Protein AF-A0A7C0YYU5-F1 (afdb_monomer)

pLDDT: mean 95.43, std 5.08, range [62.91, 98.88]

Nearest PDB structures (foldseek):
  2hvv-assembly1_A  TM=8.872E-01  e=6.664E-10  Streptococcus mutans
  1vq2-assembly1_A  TM=7.470E-01  e=6.775E-11  Tequatrovirus T4
  4p9e-assembly1_A  TM=8.473E-01  e=2.124E-08  Cyanophage S-TIM5
  4p9c-assembly1_J  TM=8.607E-01  e=3.823E-08  Cyanophage S-TIM5
  6x4g-assembly1_A  TM=5.668E-01  e=6.129E-01  Homo sapiens

Radius of gyration: 15.07 Å; Cα contacts (8 Å, |Δi|>4): 326; chains: 1; bounding box: 38×43×40 Å

Structure (mmCIF, N/CA/C/O backbone):
data_AF-A0A7C0YYU5-F1
#
_entry.id   AF-A0A7C0YYU5-F1
#
loop_
_atom_site.group_PDB
_atom_site.id
_atom_site.type_symbol
_atom_site.label_atom_id
_atom_site.label_alt_id
_atom_site.label_comp_id
_atom_site.label_asym_id
_atom_site.label_entity_id
_atom_site.label_seq_id
_atom_site.pdbx_PDB_ins_code
_atom_site.Cartn_x
_atom_site.Cartn_y
_atom_site.Cartn_z
_atom_site.occupancy
_atom_site.B_iso_or_equiv
_atom_site.auth_seq_id
_atom_site.auth_comp_id
_atom_site.auth_asym_id
_atom_site.auth_atom_id
_atom_site.pdbx_PDB_model_num
ATOM 1 N N . MET A 1 1 ? -3.196 -23.535 21.250 1.00 62.91 1 MET A N 1
ATOM 2 C CA . MET A 1 1 ? -3.121 -22.715 20.017 1.00 62.91 1 MET A CA 1
ATOM 3 C C . MET A 1 1 ? -3.070 -21.252 20.414 1.00 62.91 1 MET A C 1
ATOM 5 O O . MET A 1 1 ? -3.863 -20.864 21.260 1.00 62.91 1 MET A O 1
ATOM 9 N N . ASN A 1 2 ? -2.157 -20.465 19.839 1.00 87.38 2 ASN A N 1
ATOM 10 C CA . ASN A 1 2 ? -2.113 -19.017 20.053 1.00 87.38 2 ASN A CA 1
ATOM 11 C C . ASN A 1 2 ? -2.856 -18.319 18.902 1.00 87.38 2 ASN A C 1
ATOM 13 O O . ASN A 1 2 ? -2.506 -18.526 17.739 1.00 87.38 2 ASN A O 1
ATOM 17 N N . ARG A 1 3 ? -3.909 -17.556 19.207 1.00 93.62 3 ARG A N 1
ATOM 18 C CA . ARG A 1 3 ? -4.711 -16.840 18.203 1.00 93.62 3 ARG A CA 1
ATOM 19 C C . ARG A 1 3 ? -3.974 -15.549 17.823 1.00 93.62 3 ARG A C 1
ATOM 21 O O . ARG A 1 3 ? -3.700 -14.761 18.726 1.00 93.62 3 ARG A O 1
ATOM 28 N N . PRO A 1 4 ? -3.662 -15.301 16.537 1.00 94.56 4 PRO A N 1
ATOM 29 C CA . PRO A 1 4 ? -3.016 -14.055 16.142 1.00 94.56 4 PRO A CA 1
ATOM 30 C C . PRO A 1 4 ? -3.911 -12.855 16.465 1.00 94.56 4 PRO A C 1
ATOM 32 O O . PRO A 1 4 ? -5.143 -12.947 16.402 1.00 94.56 4 PRO A O 1
ATOM 35 N N . SER A 1 5 ? -3.281 -11.724 16.787 1.00 96.50 5 SER A N 1
ATOM 36 C CA . SER A 1 5 ? -3.985 -10.449 16.900 1.00 96.50 5 SER A CA 1
ATOM 37 C C . SER A 1 5 ? -4.641 -10.092 15.559 1.00 96.50 5 SER A C 1
ATOM 39 O O . SER A 1 5 ? -4.248 -10.596 14.502 1.00 96.50 5 SER A O 1
ATOM 41 N N . LYS A 1 6 ? -5.644 -9.209 15.579 1.00 96.75 6 LYS A N 1
ATOM 42 C CA . LYS A 1 6 ? -6.274 -8.739 14.336 1.00 96.75 6 LYS A CA 1
ATOM 43 C C . LYS A 1 6 ? -5.271 -8.031 13.426 1.00 96.75 6 LYS A C 1
ATOM 45 O O . LYS A 1 6 ? -5.261 -8.287 12.227 1.00 96.75 6 LYS A O 1
ATOM 50 N N . ASP A 1 7 ? -4.398 -7.205 13.994 1.00 97.88 7 ASP A N 1
ATOM 51 C CA . ASP A 1 7 ? -3.395 -6.493 13.206 1.00 97.88 7 ASP A CA 1
ATOM 52 C C . ASP A 1 7 ? -2.384 -7.458 12.579 1.00 97.88 7 ASP A C 1
ATOM 54 O O . ASP A 1 7 ? -2.085 -7.339 11.391 1.00 97.88 7 ASP A O 1
ATOM 58 N N . ASP A 1 8 ? -1.932 -8.479 13.315 1.00 97.69 8 ASP A N 1
ATOM 59 C CA . ASP A 1 8 ? -1.092 -9.533 12.740 1.00 97.69 8 ASP A CA 1
ATOM 60 C C . ASP A 1 8 ? -1.819 -10.307 11.645 1.00 97.69 8 ASP A C 1
ATOM 62 O O . ASP A 1 8 ? -1.235 -10.580 10.600 1.00 97.69 8 ASP A O 1
ATOM 66 N N . TYR A 1 9 ? -3.092 -10.644 11.851 1.00 98.12 9 TYR A N 1
ATOM 67 C CA . TYR A 1 9 ? -3.910 -11.328 10.855 1.00 98.12 9 TYR A CA 1
ATOM 68 C C . TYR A 1 9 ? -4.000 -10.530 9.545 1.00 98.12 9 TYR A C 1
ATOM 70 O O . TYR A 1 9 ? -3.672 -11.060 8.481 1.00 98.12 9 TYR A O 1
ATOM 78 N N . TYR A 1 10 ? -4.358 -9.246 9.609 1.00 98.62 10 TYR A N 1
ATOM 79 C CA . TYR A 1 10 ? -4.473 -8.403 8.418 1.00 98.62 10 TYR A CA 1
ATOM 80 C C . TYR A 1 10 ? -3.116 -8.114 7.762 1.00 98.62 10 TYR A C 1
ATOM 82 O O . TYR A 1 10 ? -3.019 -8.138 6.534 1.00 98.62 10 TYR A O 1
ATOM 90 N N . LEU A 1 11 ? -2.046 -7.924 8.544 1.00 98.44 11 LEU A N 1
ATOM 91 C CA . LEU A 1 11 ? -0.686 -7.781 8.009 1.00 98.44 11 LEU A CA 1
ATOM 92 C C . LEU A 1 11 ? -0.175 -9.075 7.361 1.00 98.44 11 LEU A C 1
ATOM 94 O O . LEU A 1 11 ? 0.522 -9.013 6.350 1.00 98.44 11 LEU A O 1
ATOM 98 N N . ASN A 1 12 ? -0.535 -10.246 7.890 1.00 98.00 12 ASN A N 1
ATOM 99 C CA . ASN A 1 12 ? -0.195 -11.532 7.278 1.00 98.00 12 ASN A CA 1
ATOM 100 C C . ASN A 1 12 ? -0.913 -11.721 5.938 1.00 98.00 12 ASN A C 1
ATOM 102 O O . ASN A 1 12 ? -0.319 -12.242 4.997 1.00 98.00 12 ASN A O 1
ATOM 106 N N . ILE A 1 13 ? -2.152 -11.244 5.812 1.00 98.62 13 ILE A N 1
ATOM 107 C CA . ILE A 1 13 ? -2.848 -11.217 4.520 1.00 98.62 13 ILE A CA 1
ATOM 108 C C . ILE A 1 13 ? -2.186 -10.209 3.577 1.00 98.62 13 ILE A C 1
ATOM 110 O O . ILE A 1 13 ? -1.944 -10.533 2.416 1.00 98.62 13 ILE A O 1
ATOM 114 N N . ALA A 1 14 ? -1.822 -9.019 4.064 1.00 98.62 14 ALA A N 1
ATOM 115 C CA . ALA A 1 14 ? -1.087 -8.033 3.273 1.00 98.62 14 ALA A CA 1
ATOM 116 C C . ALA A 1 14 ? 0.252 -8.588 2.759 1.00 98.62 14 ALA A C 1
ATOM 118 O O . ALA A 1 14 ? 0.627 -8.311 1.621 1.00 98.62 14 ALA A O 1
ATOM 119 N N . ARG A 1 15 ? 0.930 -9.442 3.537 1.00 98.25 15 ARG A N 1
ATOM 120 C CA . ARG A 1 15 ? 2.107 -10.202 3.090 1.00 98.25 15 ARG A CA 1
ATOM 121 C C . ARG A 1 15 ? 1.784 -11.162 1.945 1.00 98.25 15 ARG A C 1
ATOM 123 O O . ARG A 1 15 ? 2.531 -11.204 0.975 1.00 98.25 15 ARG A O 1
ATOM 130 N N . GLU A 1 16 ? 0.685 -11.911 2.001 1.00 98.56 16 GLU A N 1
ATOM 131 C CA . GLU A 1 16 ? 0.303 -12.784 0.878 1.00 98.56 16 GLU A CA 1
ATOM 132 C C . GLU A 1 16 ? -0.059 -11.976 -0.379 1.00 98.56 16 GLU A C 1
ATOM 134 O O . GLU A 1 16 ? 0.342 -12.332 -1.487 1.00 98.56 16 GLU A O 1
ATOM 139 N N . VAL A 1 17 ? -0.730 -10.831 -0.218 1.00 98.62 17 VAL A N 1
ATOM 140 C CA . VAL A 1 17 ? -0.997 -9.884 -1.315 1.00 98.62 17 VAL A CA 1
ATOM 141 C C . VAL A 1 17 ? 0.313 -9.334 -1.896 1.00 98.62 17 VAL A C 1
ATOM 143 O O . VAL A 1 17 ? 0.458 -9.247 -3.115 1.00 98.62 17 VAL A O 1
ATOM 146 N N . CYS A 1 18 ? 1.289 -9.016 -1.041 1.00 98.06 18 CYS A N 1
ATOM 147 C CA . CYS A 1 18 ? 2.607 -8.503 -1.416 1.00 98.06 18 CYS A CA 1
ATOM 148 C C . CYS A 1 18 ? 3.343 -9.435 -2.390 1.00 98.06 18 CYS A C 1
ATOM 150 O O . CYS A 1 18 ? 3.965 -8.960 -3.340 1.00 98.06 18 CYS A O 1
ATOM 152 N N . LYS A 1 19 ? 3.205 -10.759 -2.231 1.00 97.44 19 LYS A N 1
ATOM 153 C CA . LYS A 1 19 ? 3.847 -11.756 -3.108 1.00 97.44 19 LYS A CA 1
ATOM 154 C C . LYS A 1 19 ? 3.420 -11.655 -4.575 1.00 97.44 19 LYS A C 1
ATOM 156 O O . LYS A 1 19 ? 4.169 -12.090 -5.444 1.00 97.44 19 LYS A O 1
ATOM 161 N N . ARG A 1 20 ? 2.258 -11.055 -4.870 1.00 97.44 20 ARG A N 1
ATOM 162 C CA . ARG A 1 20 ? 1.815 -10.765 -6.247 1.00 97.44 20 ARG A CA 1
ATOM 163 C C . ARG A 1 20 ? 2.453 -9.513 -6.857 1.00 97.44 20 ARG A C 1
ATOM 165 O O . ARG A 1 20 ? 2.212 -9.234 -8.029 1.00 97.44 20 ARG A O 1
ATOM 172 N N . GLY A 1 21 ? 3.222 -8.749 -6.082 1.00 96.94 21 GLY A N 1
ATOM 173 C CA . GLY A 1 21 ? 3.883 -7.529 -6.528 1.00 96.94 21 GLY A CA 1
ATOM 174 C C . GLY A 1 21 ? 4.852 -7.777 -7.683 1.00 96.94 21 GLY A C 1
ATOM 175 O O . GLY A 1 21 ? 5.638 -8.720 -7.650 1.00 96.94 21 GLY A O 1
ATOM 176 N N . THR A 1 22 ? 4.816 -6.905 -8.689 1.00 96.88 22 THR A N 1
ATOM 177 C CA . THR A 1 22 ? 5.534 -7.083 -9.964 1.00 96.88 22 THR A CA 1
ATOM 178 C C . THR A 1 22 ? 6.627 -6.033 -10.205 1.00 96.88 22 THR A C 1
ATOM 180 O O . THR A 1 22 ? 7.095 -5.832 -11.329 1.00 96.88 22 THR A O 1
ATOM 183 N N . CYS A 1 23 ? 7.033 -5.334 -9.145 1.00 95.50 23 CYS A N 1
ATOM 184 C CA . CYS A 1 23 ? 8.161 -4.407 -9.143 1.00 95.50 23 CYS A CA 1
ATOM 185 C C . CYS A 1 23 ? 9.477 -5.175 -8.952 1.00 95.50 23 CYS A C 1
ATOM 187 O O . CYS A 1 23 ? 9.529 -6.111 -8.163 1.00 95.50 23 CYS A O 1
ATOM 189 N N . LEU A 1 24 ? 10.546 -4.742 -9.628 1.00 95.62 24 LEU A N 1
ATOM 190 C CA . LEU A 1 24 ? 11.879 -5.360 -9.536 1.00 95.62 24 LEU A CA 1
ATOM 191 C C . LEU A 1 24 ? 12.655 -4.963 -8.269 1.00 95.62 24 LEU A C 1
ATOM 193 O O . LEU A 1 24 ? 13.557 -5.676 -7.851 1.00 95.62 24 LEU A O 1
ATOM 197 N N . ARG A 1 25 ? 12.289 -3.838 -7.639 1.00 93.56 25 ARG A N 1
ATOM 198 C CA . ARG A 1 25 ? 12.988 -3.294 -6.461 1.00 93.56 25 ARG A CA 1
ATOM 199 C C . ARG A 1 25 ? 12.435 -3.860 -5.158 1.00 93.56 25 ARG A C 1
ATOM 201 O O . ARG A 1 25 ? 13.156 -4.418 -4.342 1.00 93.56 25 ARG A O 1
ATOM 208 N N . ARG A 1 26 ? 11.138 -3.637 -4.945 1.00 93.62 26 ARG A N 1
ATOM 20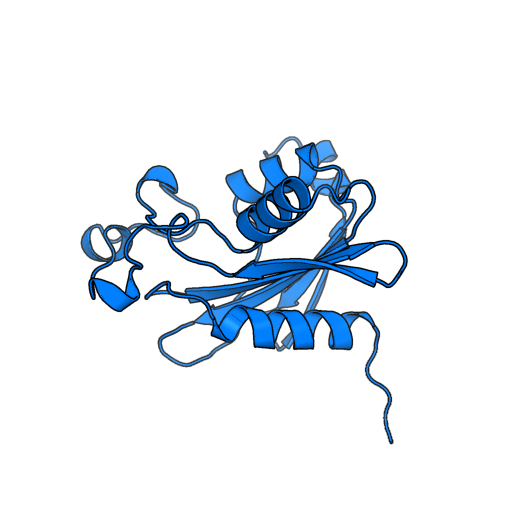9 C CA . ARG A 1 26 ? 10.435 -3.867 -3.678 1.00 93.62 26 ARG A CA 1
ATOM 210 C C . ARG A 1 26 ? 9.030 -4.338 -3.952 1.00 93.62 26 ARG A C 1
ATOM 212 O O . ARG A 1 26 ? 8.356 -3.754 -4.804 1.00 93.62 26 ARG A O 1
ATOM 219 N N . ARG A 1 27 ? 8.576 -5.324 -3.191 1.00 96.06 27 ARG A N 1
ATOM 220 C CA . ARG A 1 27 ? 7.182 -5.749 -3.198 1.00 96.06 27 ARG A CA 1
ATOM 221 C C . ARG A 1 27 ? 6.464 -5.083 -2.038 1.00 96.06 27 ARG A C 1
ATOM 223 O O . ARG A 1 27 ? 6.993 -4.998 -0.936 1.00 96.06 27 ARG A O 1
ATOM 230 N N . TYR A 1 28 ? 5.260 -4.605 -2.318 1.00 97.94 28 TYR A N 1
ATOM 231 C CA . TYR A 1 28 ? 4.345 -4.062 -1.327 1.00 97.94 28 TYR A CA 1
ATOM 232 C C . TYR A 1 28 ? 2.969 -4.681 -1.534 1.00 97.94 28 TYR A C 1
ATOM 234 O O . TYR A 1 28 ? 2.535 -4.870 -2.677 1.00 97.94 28 TYR A O 1
ATOM 242 N N . GLY A 1 29 ? 2.290 -4.961 -0.427 1.00 98.56 29 GLY A N 1
ATOM 243 C CA . GLY A 1 29 ? 0.917 -5.437 -0.378 1.00 98.56 29 GLY A CA 1
ATOM 244 C C .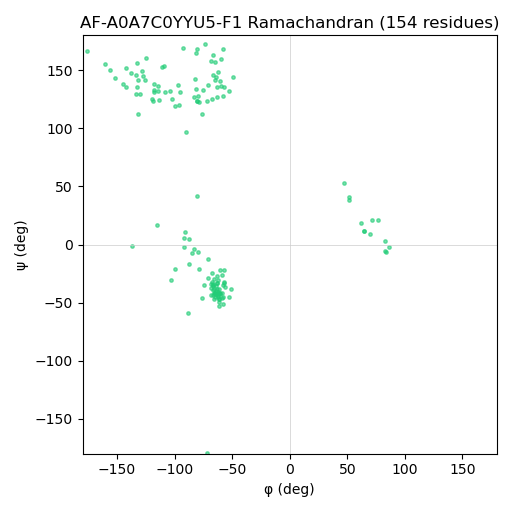 GLY A 1 29 ? 0.119 -4.638 0.641 1.00 98.56 29 GLY A C 1
ATOM 245 O O . GLY A 1 29 ? 0.594 -4.369 1.741 1.00 98.56 29 GLY A O 1
ATOM 246 N N . ALA A 1 30 ? -1.089 -4.255 0.252 1.00 98.81 30 ALA A N 1
ATOM 247 C CA . ALA A 1 30 ? -2.009 -3.446 1.023 1.00 98.81 30 ALA A CA 1
ATOM 248 C C . ALA A 1 30 ? -3.361 -4.154 1.148 1.00 98.81 30 ALA A C 1
ATOM 250 O O . ALA A 1 30 ? -3.854 -4.763 0.192 1.00 98.81 30 ALA A O 1
ATOM 251 N N . VAL A 1 31 ? -3.974 -4.031 2.318 1.00 98.81 31 VAL A N 1
ATOM 252 C CA . VAL A 1 31 ? -5.320 -4.521 2.625 1.00 98.81 31 VAL A CA 1
ATOM 253 C C . VAL A 1 31 ? -6.087 -3.381 3.274 1.00 98.81 31 VAL A C 1
ATOM 255 O O . VAL A 1 31 ? -5.598 -2.772 4.218 1.00 98.81 31 VAL A O 1
ATOM 258 N N . ILE A 1 32 ? -7.284 -3.079 2.784 1.00 98.88 32 ILE A N 1
ATOM 259 C CA . ILE A 1 32 ? -8.179 -2.117 3.425 1.00 98.88 32 ILE A CA 1
ATOM 260 C C . ILE A 1 32 ? -9.246 -2.895 4.179 1.00 98.88 32 ILE A C 1
ATOM 262 O O . ILE A 1 32 ? -9.951 -3.723 3.597 1.00 98.88 32 ILE A O 1
ATOM 266 N N . VAL A 1 33 ? -9.358 -2.596 5.468 1.00 98.81 33 VAL A N 1
ATOM 267 C CA . VAL A 1 33 ? -10.329 -3.189 6.382 1.00 98.81 33 VAL A CA 1
ATOM 268 C C . VAL A 1 33 ? -11.299 -2.118 6.850 1.00 98.81 33 VAL A C 1
ATOM 270 O O . VAL A 1 33 ? -10.896 -1.010 7.214 1.00 98.81 33 VAL A O 1
ATOM 273 N N . LYS A 1 34 ? -12.581 -2.461 6.876 1.00 98.25 34 LYS A N 1
ATOM 274 C CA . LYS A 1 34 ? -13.647 -1.636 7.432 1.00 98.25 34 LYS A CA 1
ATOM 275 C C . LYS A 1 34 ? -14.646 -2.550 8.128 1.00 98.25 34 LYS A C 1
ATOM 277 O O . LYS A 1 34 ? -14.957 -3.605 7.594 1.00 98.25 34 LYS A O 1
ATOM 282 N N . ASP A 1 35 ? -15.090 -2.170 9.324 1.00 96.62 35 ASP A N 1
ATOM 283 C CA . ASP A 1 35 ? -16.065 -2.942 10.109 1.00 96.62 35 ASP A CA 1
ATOM 284 C C . ASP A 1 35 ? -15.662 -4.423 10.281 1.00 96.62 35 ASP A C 1
ATOM 286 O O . ASP A 1 35 ? -16.479 -5.332 10.183 1.00 96.62 35 ASP A O 1
ATOM 290 N N . ASP A 1 36 ? -14.362 -4.659 10.516 1.00 95.75 36 ASP A N 1
ATOM 291 C CA . ASP A 1 36 ? -13.738 -5.990 10.633 1.00 95.75 36 ASP A CA 1
ATOM 292 C C . ASP A 1 36 ? -13.823 -6.873 9.373 1.00 95.75 36 ASP A C 1
ATOM 294 O O . ASP A 1 36 ? -13.633 -8.086 9.435 1.00 95.75 36 ASP A O 1
ATOM 298 N N . GLN A 1 37 ? -14.080 -6.266 8.215 1.00 97.69 37 GLN A N 1
ATOM 299 C CA . GLN A 1 37 ? -14.123 -6.934 6.922 1.00 97.69 37 GLN A CA 1
ATOM 300 C C . GLN A 1 37 ? -13.055 -6.383 5.987 1.00 97.69 37 GLN A C 1
ATOM 302 O O . GLN A 1 37 ? -12.836 -5.175 5.891 1.00 97.69 37 GLN A O 1
ATOM 307 N N . ILE A 1 38 ? -12.400 -7.280 5.255 1.00 98.56 38 ILE A N 1
ATOM 308 C CA . ILE A 1 38 ? -11.495 -6.900 4.173 1.00 98.56 38 ILE A CA 1
ATOM 309 C C . ILE A 1 38 ? -12.346 -6.479 2.980 1.00 98.56 38 ILE A C 1
ATOM 311 O O . ILE A 1 38 ? -13.009 -7.311 2.368 1.00 98.56 38 ILE A O 1
ATOM 315 N N . ILE A 1 39 ? -12.306 -5.193 2.642 1.00 98.19 39 ILE A N 1
ATOM 316 C CA . ILE A 1 39 ? -13.113 -4.628 1.552 1.00 98.19 39 ILE A CA 1
ATOM 317 C C . ILE A 1 39 ? -12.318 -4.452 0.259 1.00 98.19 39 ILE A C 1
ATOM 319 O O . ILE A 1 39 ? -12.897 -4.361 -0.819 1.00 98.19 39 ILE A O 1
ATOM 323 N N . SER A 1 40 ? -10.988 -4.387 0.344 1.00 98.62 40 SER A N 1
ATOM 324 C CA . SER A 1 40 ? -10.131 -4.263 -0.832 1.00 98.62 40 SER A CA 1
ATOM 325 C C . SER A 1 40 ? -8.699 -4.687 -0.539 1.00 98.62 40 SER A C 1
ATOM 327 O O . SER A 1 40 ? -8.224 -4.609 0.594 1.00 98.62 40 SER A O 1
ATOM 329 N N . THR A 1 41 ? -7.990 -5.095 -1.586 1.00 98.69 41 THR A N 1
ATOM 330 C CA . THR A 1 41 ? -6.557 -5.381 -1.558 1.00 98.69 41 THR A CA 1
ATOM 331 C C . THR A 1 41 ? -5.862 -4.714 -2.738 1.00 98.69 41 THR A C 1
ATOM 333 O O . THR A 1 41 ? -6.472 -4.420 -3.771 1.00 98.69 41 THR A O 1
ATOM 336 N N . GLY A 1 42 ? -4.566 -4.461 -2.599 1.00 98.50 42 GLY A N 1
ATOM 337 C CA . GLY A 1 42 ? -3.733 -3.905 -3.657 1.00 98.50 42 GLY A CA 1
ATOM 338 C C . GLY A 1 42 ? -2.291 -4.346 -3.494 1.00 98.50 42 GLY A C 1
ATOM 339 O O . GLY A 1 42 ? -1.793 -4.457 -2.383 1.00 98.50 42 GLY A O 1
ATOM 340 N N . TYR A 1 43 ? -1.606 -4.596 -4.600 1.00 98.50 43 TYR A N 1
ATOM 341 C CA . TYR A 1 43 ? -0.170 -4.854 -4.615 1.00 98.50 43 TYR A CA 1
ATOM 342 C C . TYR A 1 43 ? 0.508 -3.883 -5.574 1.00 98.50 43 TYR A C 1
ATOM 344 O O . TYR A 1 43 ? -0.146 -3.286 -6.433 1.00 98.50 43 TYR A O 1
ATOM 352 N N . VAL A 1 44 ? 1.815 -3.696 -5.420 1.00 97.62 44 VAL A N 1
ATOM 353 C CA . VAL A 1 44 ? 2.594 -2.860 -6.339 1.00 97.62 44 VAL A CA 1
ATOM 354 C C . VAL A 1 44 ? 2.672 -3.502 -7.728 1.00 97.62 44 VAL A C 1
ATOM 356 O O . VAL A 1 44 ? 3.106 -4.644 -7.862 1.00 97.62 44 VAL A O 1
ATOM 359 N N . GLY A 1 45 ? 2.271 -2.776 -8.769 1.00 97.25 45 GLY A N 1
ATOM 360 C CA . GLY A 1 45 ? 2.327 -3.286 -10.140 1.00 97.25 45 GLY A CA 1
ATOM 361 C C . GLY A 1 45 ? 1.918 -2.260 -11.186 1.00 97.25 45 GLY A C 1
ATOM 362 O O . GLY A 1 45 ? 1.393 -1.198 -10.850 1.00 97.25 45 GLY A O 1
ATOM 363 N N . ALA A 1 46 ? 2.199 -2.549 -12.457 1.00 96.38 46 ALA A N 1
ATOM 364 C CA . ALA A 1 46 ? 1.885 -1.639 -13.555 1.00 96.38 46 ALA A CA 1
ATOM 365 C C . ALA A 1 46 ? 0.360 -1.445 -13.720 1.00 96.38 46 ALA A C 1
ATOM 367 O O . ALA A 1 46 ? -0.420 -2.300 -13.284 1.00 96.38 46 ALA A O 1
ATOM 368 N N . PRO A 1 47 ? -0.093 -0.336 -14.338 1.00 96.31 47 PRO A N 1
ATOM 369 C CA . PRO A 1 47 ? -1.496 -0.145 -14.679 1.00 96.31 47 PRO A CA 1
ATOM 370 C C . PRO A 1 47 ? -2.088 -1.359 -15.401 1.00 96.31 47 PRO A C 1
ATOM 372 O O . PRO A 1 47 ? -1.423 -2.014 -16.209 1.00 96.31 47 PRO A O 1
ATOM 375 N N . ARG A 1 48 ? -3.361 -1.648 -15.112 1.00 94.06 48 ARG A N 1
ATOM 376 C CA . ARG A 1 48 ? -4.087 -2.790 -15.685 1.00 94.06 48 ARG A CA 1
ATOM 377 C C . ARG A 1 48 ? -4.000 -2.772 -17.214 1.00 94.06 48 ARG A C 1
ATOM 379 O O . ARG A 1 48 ? -4.248 -1.742 -17.829 1.00 94.06 48 ARG A O 1
ATOM 386 N N . GLY A 1 49 ? -3.675 -3.922 -17.803 1.00 94.94 49 GLY A N 1
ATOM 387 C CA . GLY A 1 49 ? -3.536 -4.074 -19.255 1.00 94.94 49 GLY A CA 1
ATOM 388 C C . GLY A 1 49 ? -2.183 -3.635 -19.822 1.00 94.94 49 GLY A C 1
ATOM 389 O O . GLY A 1 49 ? -1.998 -3.704 -21.031 1.00 94.94 49 GLY A O 1
ATOM 390 N N . THR A 1 50 ? -1.233 -3.210 -18.983 1.00 96.06 50 THR A N 1
ATOM 391 C CA . THR A 1 50 ? 0.128 -2.861 -19.420 1.00 96.06 50 THR A CA 1
ATOM 392 C C . THR A 1 50 ? 1.161 -3.872 -18.903 1.00 96.06 50 THR A C 1
ATOM 394 O O . THR A 1 50 ? 0.931 -4.468 -17.847 1.00 96.06 50 THR A O 1
ATOM 397 N N . PRO A 1 51 ? 2.299 -4.069 -19.602 1.00 96.19 51 PRO A N 1
ATOM 398 C CA . PRO A 1 51 ? 3.367 -4.948 -19.126 1.00 96.19 51 PRO A CA 1
ATOM 399 C C . PRO A 1 51 ? 3.940 -4.489 -17.784 1.00 96.19 51 PRO A C 1
ATOM 401 O O . PRO A 1 51 ? 4.146 -3.289 -17.563 1.00 96.19 51 PRO A O 1
ATOM 404 N N . ASN A 1 52 ? 4.237 -5.441 -16.903 1.00 96.88 52 ASN A N 1
ATOM 405 C CA . ASN A 1 52 ? 4.875 -5.180 -15.620 1.00 96.88 52 ASN A CA 1
ATOM 406 C C . ASN A 1 52 ? 6.392 -5.015 -15.749 1.00 96.88 52 ASN A C 1
ATOM 408 O O . ASN A 1 52 ? 6.999 -5.356 -16.760 1.00 96.88 52 ASN A O 1
ATOM 412 N N . CYS A 1 53 ? 7.033 -4.534 -14.680 1.00 95.50 53 CYS A N 1
ATOM 413 C CA . CYS A 1 53 ? 8.493 -4.460 -14.631 1.00 95.50 53 CYS A CA 1
ATOM 414 C C . CYS A 1 53 ? 9.143 -5.852 -14.703 1.00 95.50 53 CYS A C 1
ATOM 416 O O . CYS A 1 53 ? 10.144 -5.990 -15.394 1.00 95.50 53 CYS A O 1
ATOM 418 N N . ILE A 1 54 ? 8.560 -6.875 -14.060 1.00 96.25 54 ILE A N 1
ATOM 419 C CA . ILE A 1 54 ? 9.035 -8.268 -14.187 1.00 96.25 54 ILE A CA 1
ATOM 420 C C . ILE A 1 54 ? 8.922 -8.816 -15.614 1.00 96.25 54 ILE A C 1
ATOM 422 O O . ILE A 1 54 ? 9.787 -9.578 -16.022 1.00 96.25 54 ILE A O 1
ATOM 426 N N . ASP A 1 55 ? 7.909 -8.398 -16.381 1.00 96.19 55 ASP A N 1
ATOM 427 C CA . ASP A 1 55 ? 7.699 -8.877 -17.754 1.00 96.19 55 ASP A CA 1
ATOM 428 C C . ASP A 1 55 ? 8.726 -8.257 -18.711 1.00 96.19 55 ASP A C 1
ATOM 430 O O . ASP A 1 55 ? 9.183 -8.893 -19.654 1.00 96.19 55 ASP A O 1
ATOM 434 N N . LEU A 1 56 ? 9.095 -6.998 -18.458 1.00 95.50 56 LEU A N 1
ATOM 435 C CA . LEU A 1 56 ? 10.053 -6.253 -19.273 1.00 95.50 56 LEU A CA 1
ATOM 436 C C . LEU A 1 56 ? 11.510 -6.458 -18.835 1.00 95.50 56 LEU A C 1
ATOM 438 O O . LEU A 1 56 ? 12.419 -6.083 -19.569 1.00 95.50 56 LEU A O 1
ATOM 442 N N . GLY A 1 57 ? 11.744 -6.965 -17.621 1.00 95.81 57 GLY A N 1
ATOM 443 C CA . GLY A 1 57 ? 13.081 -7.107 -17.038 1.00 95.81 57 GLY A CA 1
ATOM 444 C C . GLY A 1 57 ? 13.809 -5.783 -16.771 1.00 95.81 57 GLY A C 1
ATOM 445 O O . GLY A 1 57 ? 15.002 -5.797 -16.482 1.00 95.81 57 GLY A O 1
ATOM 446 N N . VAL A 1 58 ? 13.120 -4.637 -16.859 1.00 94.69 58 VAL A N 1
ATOM 447 C CA . VAL A 1 58 ? 13.727 -3.304 -16.716 1.00 94.69 58 VAL A CA 1
ATOM 448 C C . VAL A 1 58 ? 12.931 -2.385 -15.793 1.00 94.69 58 VAL A C 1
ATOM 450 O O . VAL A 1 58 ? 11.695 -2.394 -15.743 1.00 94.69 58 VAL A O 1
ATOM 453 N N . CYS A 1 59 ? 13.655 -1.528 -15.073 1.00 94.31 59 CYS A N 1
ATOM 454 C CA . CYS A 1 59 ? 13.093 -0.499 -14.210 1.00 94.31 59 CYS A CA 1
ATOM 455 C C . CYS A 1 59 ? 13.775 0.843 -14.475 1.00 94.31 59 CYS A C 1
ATOM 457 O O . CYS A 1 59 ? 14.926 1.060 -14.097 1.00 94.31 59 CYS A O 1
ATOM 459 N N . LYS A 1 60 ? 13.027 1.805 -15.030 1.00 93.62 60 LYS A N 1
ATOM 460 C CA . LYS A 1 60 ? 13.568 3.133 -15.361 1.00 93.62 60 LYS A CA 1
ATOM 461 C C . LYS A 1 60 ? 14.176 3.855 -14.157 1.00 93.62 60 LYS A C 1
ATOM 463 O O . LYS A 1 60 ? 15.148 4.594 -14.276 1.00 93.62 60 LYS A O 1
ATOM 468 N N . ARG A 1 61 ? 13.608 3.622 -12.973 1.00 94.12 61 ARG A N 1
ATOM 469 C CA . ARG A 1 61 ? 14.113 4.198 -11.725 1.00 94.12 61 ARG A CA 1
ATOM 470 C C . ARG A 1 61 ? 15.445 3.591 -11.285 1.00 94.12 61 ARG A C 1
ATOM 472 O O . ARG A 1 61 ? 16.176 4.275 -10.581 1.00 94.12 61 ARG A O 1
ATOM 479 N N . GLU A 1 62 ? 15.730 2.333 -11.620 1.00 92.62 62 GLU A N 1
ATOM 480 C CA . GLU A 1 62 ? 17.031 1.709 -11.335 1.00 92.62 62 GLU A CA 1
ATOM 481 C C . GLU A 1 62 ? 18.094 2.207 -12.310 1.00 92.62 62 GLU A C 1
ATOM 483 O O . GLU A 1 62 ? 19.144 2.656 -11.860 1.00 92.62 62 GLU A O 1
ATOM 488 N N . GLU A 1 63 ? 17.785 2.241 -13.611 1.00 94.44 63 GLU A N 1
ATOM 489 C CA . GLU A 1 63 ? 18.677 2.783 -14.651 1.00 94.44 63 GLU A CA 1
ATOM 490 C C . GLU A 1 63 ? 19.148 4.203 -14.319 1.00 94.44 63 GLU A C 1
ATOM 492 O O . GLU A 1 63 ? 20.328 4.529 -14.420 1.00 94.44 63 GLU A O 1
ATOM 497 N N . LEU A 1 64 ? 18.212 5.049 -13.881 1.00 94.94 64 LEU A N 1
ATOM 498 C CA . LEU A 1 64 ? 18.471 6.444 -13.533 1.00 94.94 64 LEU A CA 1
ATOM 499 C C . LEU A 1 64 ? 18.922 6.638 -12.076 1.00 94.94 64 LEU A C 1
ATOM 501 O O . LEU A 1 64 ? 19.054 7.777 -11.636 1.00 94.94 64 LEU A O 1
ATOM 505 N N . LYS A 1 65 ? 19.125 5.554 -11.312 1.00 93.50 65 LYS A N 1
ATOM 506 C CA . LYS A 1 65 ? 19.540 5.573 -9.896 1.00 93.50 65 LYS A CA 1
ATOM 507 C C . LYS A 1 65 ? 18.667 6.473 -9.007 1.00 93.50 65 LYS A C 1
ATOM 509 O O . LYS A 1 65 ? 19.159 7.134 -8.097 1.00 93.50 65 LYS A O 1
ATOM 514 N N . ILE A 1 66 ? 17.355 6.489 -9.249 1.00 92.25 66 ILE A N 1
ATOM 515 C CA . ILE A 1 66 ? 16.414 7.341 -8.512 1.00 92.25 66 ILE A CA 1
ATOM 516 C C . ILE A 1 66 ? 16.228 6.822 -7.071 1.00 92.25 66 ILE A C 1
ATOM 518 O O . ILE A 1 66 ? 15.775 5.670 -6.889 1.00 92.25 66 ILE A O 1
ATOM 522 N N . PRO A 1 67 ? 16.487 7.667 -6.047 1.00 87.69 67 PRO A N 1
ATOM 523 C CA . PRO A 1 67 ? 16.292 7.326 -4.639 1.00 87.69 67 PRO A CA 1
ATOM 524 C C . PRO A 1 67 ? 14.854 6.913 -4.285 1.00 87.69 67 PRO A C 1
ATOM 526 O O . PRO A 1 67 ? 13.905 7.048 -5.066 1.00 87.69 67 PRO A O 1
ATOM 529 N N . LYS A 1 68 ? 14.671 6.358 -3.081 1.00 83.19 68 LYS A N 1
ATOM 530 C CA . LYS A 1 68 ? 13.330 6.101 -2.525 1.00 83.19 68 LYS A CA 1
ATOM 531 C C . LYS A 1 68 ? 12.622 7.442 -2.295 1.00 83.19 68 LYS A C 1
ATOM 533 O O . LYS A 1 68 ? 13.241 8.388 -1.839 1.00 83.19 68 LYS A O 1
ATOM 538 N N . GLY A 1 69 ? 11.318 7.499 -2.566 1.00 83.31 69 GLY A N 1
ATOM 539 C CA . GLY A 1 69 ? 10.488 8.669 -2.247 1.00 83.31 69 GLY A CA 1
ATOM 540 C C . GLY A 1 69 ? 10.538 9.808 -3.269 1.00 83.31 69 GLY A C 1
ATOM 541 O O . GLY A 1 69 ? 9.745 10.736 -3.160 1.00 83.31 69 GLY A O 1
ATOM 542 N N . GLU A 1 70 ? 11.394 9.716 -4.287 1.00 87.25 70 GLU A N 1
ATOM 543 C CA . GLU A 1 70 ? 11.560 10.756 -5.307 1.00 87.25 70 GLU A CA 1
ATOM 544 C C . GLU A 1 70 ? 11.011 10.339 -6.673 1.00 87.25 70 GLU A C 1
ATOM 546 O O . GLU A 1 70 ? 10.986 9.148 -6.992 1.00 87.25 70 GLU A O 1
ATOM 551 N N . ARG A 1 71 ? 10.615 11.320 -7.493 1.00 89.00 71 ARG A N 1
ATOM 552 C CA . ARG A 1 71 ? 10.255 11.177 -8.918 1.00 89.00 71 ARG A CA 1
ATOM 553 C C . ARG A 1 71 ? 9.301 10.019 -9.221 1.00 89.00 71 ARG A C 1
ATOM 555 O O . ARG A 1 71 ? 9.622 9.108 -9.993 1.00 89.00 71 ARG A O 1
ATOM 562 N N . TYR A 1 72 ? 8.170 9.973 -8.516 1.00 89.12 72 TYR A N 1
ATOM 563 C CA . TYR A 1 72 ? 7.177 8.902 -8.661 1.00 89.12 72 TYR A CA 1
ATOM 564 C C . TYR A 1 72 ? 6.676 8.766 -10.106 1.00 89.12 72 TYR A C 1
ATOM 566 O O . TYR A 1 72 ? 6.441 7.653 -10.555 1.00 89.12 72 TYR A O 1
ATOM 574 N N . GLU A 1 73 ? 6.596 9.863 -10.854 1.00 91.00 73 GLU A N 1
ATOM 575 C CA . GLU A 1 73 ? 6.213 9.919 -12.266 1.00 91.00 73 GLU A CA 1
ATOM 576 C C . GLU A 1 73 ? 7.092 9.056 -13.189 1.00 91.00 73 GLU A C 1
ATOM 578 O O . GLU A 1 73 ? 6.643 8.638 -14.251 1.00 91.00 73 GLU A O 1
ATOM 583 N N . LEU A 1 74 ? 8.321 8.727 -12.772 1.00 92.44 74 LEU A N 1
ATOM 584 C CA . LEU A 1 74 ? 9.204 7.794 -13.484 1.00 92.44 74 LEU A CA 1
ATOM 585 C C . LEU A 1 74 ? 8.943 6.320 -13.126 1.00 92.44 74 LEU A C 1
ATOM 587 O O . LEU A 1 74 ? 9.554 5.415 -13.698 1.00 92.44 74 LEU A O 1
ATOM 591 N N . CYS A 1 75 ? 8.095 6.053 -12.132 1.00 93.19 75 CYS A N 1
ATOM 592 C CA . CYS A 1 75 ? 7.691 4.709 -11.753 1.00 93.19 75 CYS A CA 1
ATOM 593 C C . CYS A 1 75 ? 6.594 4.209 -12.691 1.00 93.19 75 CYS A C 1
ATOM 595 O O . CYS A 1 75 ? 5.520 4.795 -12.773 1.00 93.19 75 CYS A O 1
ATOM 597 N N . ARG A 1 76 ? 6.826 3.061 -13.333 1.00 94.06 76 ARG A N 1
ATOM 598 C CA . ARG A 1 76 ? 5.769 2.353 -14.068 1.00 94.06 76 ARG A CA 1
ATOM 599 C C . ARG A 1 76 ? 4.709 1.776 -13.132 1.00 94.06 76 ARG A C 1
ATOM 601 O O . ARG A 1 76 ? 3.552 1.665 -13.514 1.00 94.06 76 ARG A O 1
ATOM 608 N N . SER A 1 77 ? 5.114 1.346 -11.939 1.00 95.25 77 SER A N 1
ATOM 609 C CA . SER A 1 77 ? 4.216 0.670 -11.007 1.00 95.25 77 SER A CA 1
ATOM 610 C C . SER A 1 77 ? 3.377 1.667 -10.220 1.00 95.25 77 SER A C 1
ATOM 612 O O . SER A 1 77 ? 3.910 2.602 -9.625 1.00 95.25 77 SER A O 1
ATOM 614 N N . VAL A 1 78 ? 2.081 1.388 -10.140 1.00 97.31 78 VAL A N 1
ATOM 615 C CA . VAL A 1 78 ? 1.182 1.958 -9.142 1.00 97.31 78 VAL A CA 1
ATOM 616 C C . VAL A 1 78 ? 1.457 1.273 -7.806 1.00 97.31 78 VAL A C 1
ATOM 618 O O . VAL A 1 78 ? 1.595 0.049 -7.741 1.00 97.31 78 VAL A O 1
ATOM 621 N N . HIS A 1 79 ? 1.594 2.059 -6.739 1.00 97.38 79 HIS A N 1
ATOM 622 C CA . HIS A 1 79 ? 1.849 1.526 -5.401 1.00 97.38 79 HIS A CA 1
ATOM 623 C C . HIS A 1 79 ? 0.649 0.747 -4.842 1.00 97.38 79 HIS A C 1
ATOM 625 O O . HIS A 1 79 ? -0.497 0.954 -5.251 1.00 97.38 79 HIS A O 1
ATOM 631 N N . ALA A 1 80 ? 0.925 -0.137 -3.882 1.00 98.38 80 ALA A N 1
ATOM 632 C CA . ALA A 1 80 ? -0.062 -1.036 -3.293 1.00 98.38 80 ALA A CA 1
ATOM 633 C C . ALA A 1 80 ? -1.236 -0.280 -2.653 1.00 98.38 80 ALA A C 1
ATOM 635 O O . ALA A 1 80 ? -2.389 -0.657 -2.855 1.00 98.38 80 ALA A O 1
ATOM 636 N N . GLU A 1 81 ? -0.953 0.818 -1.953 1.00 98.56 81 GLU A N 1
ATOM 637 C CA . GLU A 1 81 ? -1.935 1.660 -1.268 1.00 98.56 81 GLU A CA 1
ATOM 638 C C . GLU A 1 81 ? -2.933 2.266 -2.258 1.00 98.56 81 GLU A C 1
ATOM 640 O O . GLU A 1 81 ? -4.147 2.150 -2.088 1.00 98.56 81 GLU A O 1
ATOM 645 N N . MET A 1 82 ? -2.416 2.861 -3.337 1.00 98.31 82 MET A N 1
ATOM 646 C CA . MET A 1 82 ? -3.248 3.431 -4.396 1.00 98.31 82 MET A CA 1
ATOM 647 C C . MET A 1 82 ? -4.039 2.348 -5.118 1.00 98.31 82 MET A C 1
ATOM 649 O O . MET A 1 82 ? -5.229 2.530 -5.355 1.00 98.31 82 MET A O 1
ATOM 653 N N . ASN A 1 83 ? -3.424 1.201 -5.417 1.00 98.56 83 ASN A N 1
ATOM 654 C CA . ASN A 1 83 ? -4.138 0.085 -6.028 1.00 98.56 83 ASN A CA 1
ATOM 655 C C . ASN A 1 83 ? -5.272 -0.431 -5.133 1.00 98.56 83 ASN A C 1
ATOM 657 O O . ASN A 1 83 ? -6.344 -0.725 -5.653 1.00 98.56 83 ASN A O 1
ATOM 661 N N . ALA A 1 84 ? -5.093 -0.488 -3.811 1.00 98.75 84 ALA A N 1
ATOM 662 C CA . ALA A 1 84 ? -6.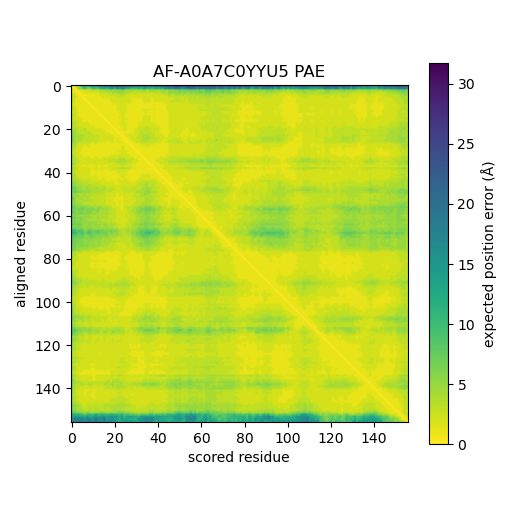158 -0.893 -2.896 1.00 98.75 84 ALA A CA 1
ATOM 663 C C . ALA A 1 84 ? -7.334 0.102 -2.911 1.00 98.75 84 ALA A C 1
ATOM 665 O O . ALA A 1 84 ? -8.492 -0.315 -2.975 1.00 98.75 84 ALA A O 1
ATOM 666 N N . ILE A 1 85 ? -7.059 1.410 -2.934 1.00 98.81 85 ILE A N 1
ATOM 667 C CA . ILE A 1 85 ? -8.094 2.453 -3.044 1.00 98.81 85 ILE A CA 1
ATOM 668 C C . ILE A 1 85 ? -8.807 2.381 -4.406 1.00 98.81 85 ILE A C 1
ATOM 670 O O . ILE A 1 85 ? -10.035 2.373 -4.466 1.00 98.81 85 ILE A O 1
ATOM 674 N N . ILE A 1 86 ? -8.053 2.270 -5.504 1.00 98.50 86 ILE A N 1
ATOM 675 C CA . ILE A 1 86 ? -8.599 2.171 -6.867 1.00 98.50 86 ILE A CA 1
ATOM 676 C C . ILE A 1 86 ? -9.461 0.913 -7.016 1.00 98.50 86 ILE A C 1
ATOM 678 O O . ILE A 1 86 ? -10.532 0.965 -7.616 1.00 98.50 86 ILE A O 1
ATOM 682 N N . ASN A 1 87 ? -9.023 -0.222 -6.469 1.00 98.50 87 ASN A N 1
ATOM 683 C CA . ASN A 1 87 ? -9.779 -1.471 -6.523 1.00 98.50 87 ASN A CA 1
ATOM 684 C C . ASN A 1 87 ? -11.101 -1.368 -5.760 1.00 98.50 87 ASN A C 1
ATOM 686 O O . ASN A 1 87 ? -12.119 -1.826 -6.276 1.00 98.50 87 ASN A O 1
ATOM 690 N N . ALA A 1 88 ? -11.103 -0.711 -4.598 1.00 98.50 88 ALA A N 1
ATOM 691 C CA . ALA A 1 88 ? -12.324 -0.452 -3.844 1.00 98.50 88 ALA A CA 1
ATOM 692 C C . ALA A 1 88 ? -13.308 0.413 -4.649 1.00 98.50 88 ALA A C 1
ATOM 694 O O . ALA A 1 88 ? -14.472 0.051 -4.807 1.00 98.50 88 ALA A O 1
ATOM 695 N N . ALA A 1 89 ? -12.813 1.501 -5.251 1.00 98.25 89 ALA A N 1
ATOM 696 C CA . ALA A 1 89 ? -13.621 2.378 -6.095 1.00 98.25 89 ALA A CA 1
ATOM 697 C C . ALA A 1 89 ? -14.214 1.636 -7.306 1.00 98.25 89 ALA A C 1
ATOM 699 O O . ALA A 1 89 ? -15.393 1.784 -7.609 1.00 98.25 89 ALA A O 1
ATOM 700 N N . ARG A 1 90 ? -13.424 0.778 -7.966 1.00 97.88 90 ARG A N 1
ATOM 701 C CA . ARG A 1 90 ? -13.892 -0.06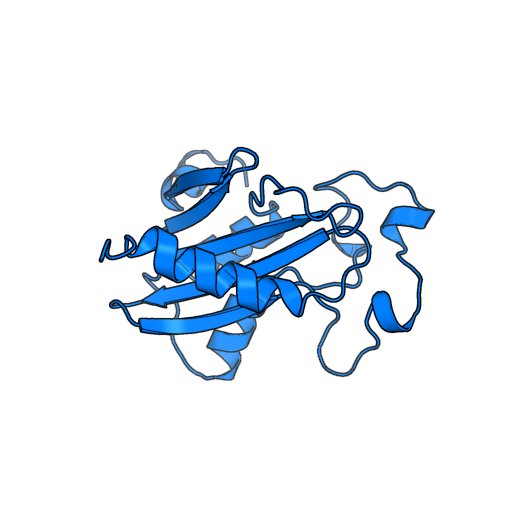0 -9.085 1.00 97.88 90 ARG A CA 1
ATOM 702 C C . ARG A 1 90 ? -14.965 -1.067 -8.680 1.00 97.88 90 ARG A C 1
ATOM 704 O O . ARG A 1 90 ? -15.812 -1.392 -9.502 1.00 97.88 90 ARG A O 1
ATOM 711 N N . ALA A 1 91 ? -14.897 -1.584 -7.457 1.00 97.75 91 ALA A N 1
ATOM 712 C CA . ALA A 1 91 ? -15.877 -2.519 -6.917 1.00 97.75 91 ALA A CA 1
ATOM 713 C C . ALA A 1 91 ? -17.123 -1.820 -6.340 1.00 97.75 91 ALA A C 1
ATOM 715 O O . ALA A 1 91 ? -18.052 -2.500 -5.917 1.00 97.75 91 ALA A O 1
ATOM 716 N N . GLY A 1 92 ? -17.153 -0.482 -6.306 1.00 97.62 92 GLY A N 1
ATOM 717 C CA . GLY A 1 92 ? -18.261 0.278 -5.725 1.00 97.62 92 GLY A CA 1
ATOM 718 C C . GLY A 1 92 ? -18.331 0.199 -4.197 1.00 97.62 92 GLY A C 1
ATOM 719 O O . GLY A 1 92 ? -19.391 0.443 -3.626 1.00 97.62 92 GLY A O 1
ATOM 720 N N . VAL A 1 93 ? -17.226 -0.139 -3.520 1.00 97.75 93 VAL A N 1
ATOM 721 C CA . VAL A 1 93 ? -17.177 -0.253 -2.055 1.00 97.75 93 VAL A CA 1
ATOM 722 C C . VAL A 1 93 ? -16.469 0.948 -1.434 1.00 97.75 93 VAL A C 1
ATOM 724 O O . VAL A 1 93 ? -15.389 1.361 -1.858 1.00 97.75 93 VAL A O 1
ATOM 727 N N . SER A 1 94 ? -17.089 1.528 -0.407 1.00 97.94 94 SER A N 1
ATOM 728 C CA . SER A 1 94 ? -16.556 2.713 0.266 1.00 97.94 94 SER A CA 1
ATOM 729 C C . SER A 1 94 ? -15.456 2.351 1.262 1.00 97.94 94 SER A C 1
ATOM 731 O O . SER A 1 94 ? -15.670 1.553 2.175 1.00 97.94 94 SER A O 1
ATOM 733 N N . VAL A 1 95 ? -14.305 3.014 1.130 1.00 98.44 95 VAL A N 1
ATOM 734 C CA . VAL A 1 95 ? -13.173 2.920 2.070 1.00 98.44 95 VAL A CA 1
ATOM 735 C C . VAL A 1 95 ? -13.214 3.978 3.176 1.00 98.44 95 VAL A C 1
ATOM 737 O O . VAL A 1 95 ? -12.354 3.978 4.056 1.00 98.44 95 VAL A O 1
ATOM 740 N N . LEU A 1 96 ? -14.209 4.872 3.155 1.00 98.44 96 LEU A N 1
ATOM 741 C CA . LEU A 1 96 ? -14.355 5.950 4.131 1.00 98.44 96 LEU A CA 1
ATOM 742 C C . LEU A 1 96 ? -14.447 5.380 5.552 1.00 98.44 96 LEU A C 1
ATOM 744 O O . LEU A 1 96 ? -15.275 4.507 5.826 1.00 98.44 96 LEU A O 1
ATOM 748 N N . GLY A 1 97 ? -13.603 5.893 6.449 1.00 98.44 97 GLY A N 1
ATOM 749 C CA . GLY A 1 97 ? -13.506 5.432 7.834 1.00 98.44 97 GLY A CA 1
ATOM 750 C C . GLY A 1 97 ? -12.622 4.194 8.037 1.00 98.44 97 GLY A C 1
ATOM 751 O O . GLY A 1 97 ? -12.376 3.819 9.179 1.00 98.44 97 GLY A O 1
ATOM 752 N N . GLY A 1 98 ? -12.136 3.568 6.960 1.00 98.50 98 GLY A N 1
ATOM 753 C CA . GLY A 1 98 ? -11.379 2.317 7.014 1.00 98.50 98 GLY A CA 1
ATOM 754 C C . GLY A 1 98 ? -9.944 2.449 7.538 1.00 98.50 98 GLY A C 1
ATOM 755 O O . GLY A 1 98 ? -9.405 3.546 7.721 1.00 98.50 98 GLY A O 1
ATOM 756 N N . THR A 1 99 ? -9.312 1.292 7.735 1.00 98.88 99 THR A N 1
ATOM 757 C CA . THR A 1 99 ? -7.897 1.136 8.100 1.00 98.88 99 THR A CA 1
ATOM 758 C C . THR A 1 99 ? -7.142 0.450 6.967 1.00 98.88 99 THR A C 1
ATOM 760 O O . THR A 1 99 ? -7.590 -0.575 6.456 1.00 98.88 99 THR A O 1
ATOM 763 N N . LEU A 1 100 ? -5.993 1.003 6.576 1.00 98.81 100 LEU A N 1
ATOM 764 C CA . LEU A 1 100 ? -5.110 0.416 5.571 1.00 98.81 100 LEU A CA 1
ATOM 765 C C . LEU A 1 100 ? -3.947 -0.315 6.249 1.00 98.81 100 LEU A C 1
ATOM 767 O O . LEU A 1 100 ? -3.147 0.291 6.953 1.00 98.81 100 LEU A O 1
ATOM 771 N N . TYR A 1 101 ? -3.852 -1.615 6.015 1.00 98.81 101 TYR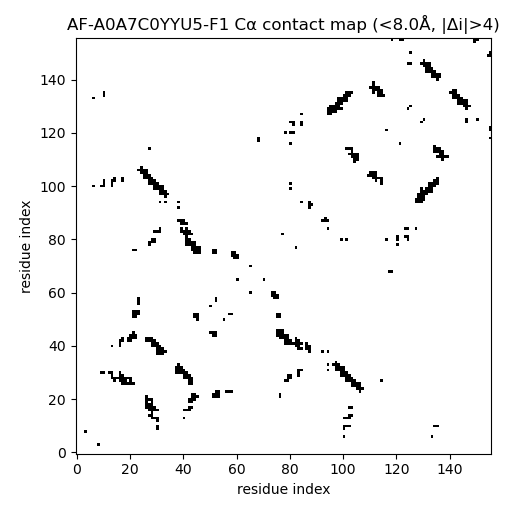 A N 1
ATOM 772 C CA . TYR A 1 101 ? -2.769 -2.481 6.460 1.00 98.81 101 TYR A CA 1
ATOM 773 C C . TYR A 1 101 ? -1.740 -2.626 5.349 1.00 98.81 101 TYR A C 1
ATOM 775 O O . TYR A 1 101 ? -2.113 -2.915 4.213 1.00 98.81 101 TYR A O 1
ATOM 783 N N . LEU A 1 102 ? -0.461 -2.436 5.663 1.00 98.56 102 LEU A N 1
ATOM 784 C CA . LEU A 1 102 ? 0.602 -2.349 4.670 1.00 98.56 102 LEU A CA 1
ATOM 785 C C . LEU A 1 102 ? 1.809 -3.206 5.055 1.00 98.56 102 LEU A C 1
ATOM 787 O O . LEU A 1 102 ? 2.344 -3.131 6.161 1.00 98.56 102 LEU A O 1
ATOM 791 N N . TYR A 1 103 ? 2.251 -4.018 4.106 1.00 98.50 103 TYR A N 1
ATOM 792 C CA . TYR A 1 103 ? 3.413 -4.886 4.227 1.00 98.50 103 TYR A CA 1
ATOM 793 C C . TYR A 1 103 ? 4.349 -4.643 3.047 1.00 98.50 103 TYR A C 1
ATOM 795 O O . TYR A 1 103 ? 3.884 -4.407 1.929 1.00 98.50 103 TYR A O 1
ATOM 803 N N . GLY A 1 104 ? 5.659 -4.732 3.269 1.00 97.62 104 GLY A N 1
ATOM 804 C CA . GLY A 1 104 ? 6.619 -4.651 2.178 1.00 97.62 104 GLY A CA 1
ATOM 805 C C . GLY A 1 104 ? 7.949 -5.311 2.471 1.00 97.62 104 GLY A C 1
ATOM 806 O O . GLY A 1 104 ? 8.423 -5.299 3.605 1.00 97.62 104 GLY A O 1
ATOM 807 N N . GLU A 1 105 ? 8.575 -5.807 1.415 1.00 97.31 105 GLU A N 1
ATOM 808 C CA . GLU A 1 105 ? 9.848 -6.523 1.449 1.00 97.31 105 GLU A CA 1
ATOM 809 C C . GLU A 1 105 ? 10.720 -6.162 0.236 1.00 97.31 105 GLU A C 1
ATOM 811 O O . GLU A 1 105 ? 10.223 -5.782 -0.834 1.00 97.31 105 GLU A O 1
ATOM 816 N N . GLU A 1 106 ? 12.035 -6.258 0.406 1.00 96.19 106 GLU A N 1
ATOM 817 C CA . GLU A 1 106 ? 12.993 -6.123 -0.689 1.00 96.19 106 GLU A CA 1
ATOM 818 C C . GLU A 1 106 ? 12.911 -7.358 -1.596 1.00 96.19 106 GLU A C 1
ATOM 820 O O . GLU A 1 106 ? 12.856 -8.495 -1.128 1.00 96.19 106 GLU A O 1
ATOM 825 N N . VAL A 1 107 ? 12.936 -7.155 -2.917 1.00 95.00 107 VAL A N 1
ATOM 826 C CA . VAL A 1 107 ? 12.918 -8.279 -3.877 1.00 95.00 107 VAL A CA 1
ATOM 827 C C . VAL A 1 107 ? 14.212 -9.089 -3.800 1.00 95.00 107 VAL A C 1
ATOM 829 O O . VAL A 1 107 ? 14.198 -10.297 -4.017 1.00 95.00 107 VAL A O 1
ATOM 832 N N . LYS A 1 108 ? 15.327 -8.420 -3.488 1.00 93.94 108 LYS A N 1
ATOM 833 C CA . LYS A 1 108 ? 16.674 -8.995 -3.524 1.00 93.94 108 LYS A CA 1
ATOM 834 C C . LYS A 1 108 ? 16.881 -10.116 -2.502 1.00 93.94 108 LYS A C 1
ATOM 836 O O . LYS A 1 108 ? 17.526 -11.106 -2.827 1.00 93.94 108 LYS A O 1
ATOM 841 N N . ASP A 1 109 ? 16.396 -9.934 -1.279 1.00 95.38 109 ASP A N 1
ATOM 842 C CA . ASP A 1 109 ? 16.693 -10.822 -0.147 1.00 95.38 109 ASP A CA 1
ATOM 843 C C . ASP A 1 109 ? 15.470 -11.148 0.726 1.00 95.38 109 ASP A C 1
ATOM 845 O O . ASP A 1 109 ? 15.589 -11.909 1.684 1.00 95.38 109 ASP A O 1
ATOM 849 N N . GLY A 1 110 ? 14.290 -10.604 0.407 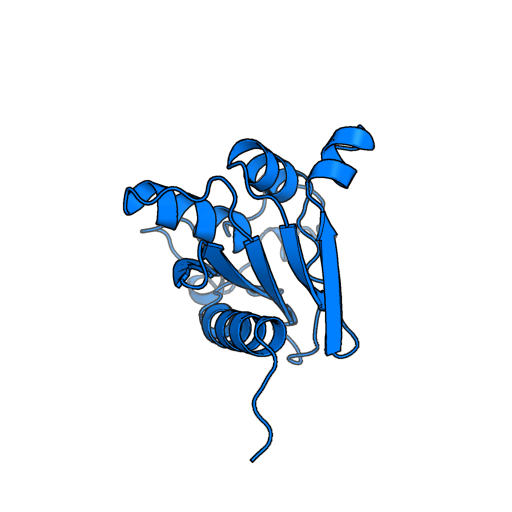1.00 94.56 110 GLY A N 1
ATOM 850 C CA . GLY A 1 110 ? 13.071 -10.812 1.189 1.00 94.56 110 GLY A CA 1
ATOM 851 C C . GLY A 1 110 ? 13.083 -10.125 2.556 1.00 94.56 110 GLY A C 1
ATOM 852 O O . GLY A 1 110 ? 12.187 -10.370 3.363 1.00 94.56 110 GLY A O 1
ATOM 853 N N . SER A 1 111 ? 14.073 -9.274 2.841 1.00 96.31 111 SER A N 1
ATOM 854 C CA . SER A 1 111 ? 14.109 -8.513 4.087 1.00 96.31 111 SER A CA 1
ATOM 855 C C . SER A 1 111 ? 12.928 -7.548 4.172 1.00 96.31 111 SER A C 1
ATOM 857 O O . SER A 1 111 ? 12.483 -6.974 3.172 1.00 96.31 111 SER A O 1
ATOM 859 N N . LEU A 1 112 ? 12.397 -7.368 5.385 1.00 96.25 112 LEU A N 1
ATOM 860 C CA . LEU A 1 112 ? 11.311 -6.426 5.627 1.00 96.25 112 LEU A CA 1
ATOM 861 C C . LEU A 1 112 ? 11.774 -5.001 5.333 1.00 96.25 112 LEU A C 1
ATOM 863 O O . LEU A 1 112 ? 12.840 -4.557 5.762 1.00 96.25 112 LEU A O 1
ATOM 867 N N . THR A 1 113 ? 10.925 -4.258 4.637 1.00 93.19 113 THR A N 1
ATOM 868 C CA . THR A 1 113 ? 11.123 -2.822 4.439 1.00 93.19 113 THR A CA 1
ATOM 869 C C . THR A 1 113 ? 10.387 -2.037 5.517 1.00 93.19 113 THR A C 1
ATOM 871 O O . THR A 1 113 ? 9.550 -2.574 6.230 1.00 93.19 113 THR A O 1
ATOM 874 N N . GLU A 1 114 ? 10.661 -0.736 5.602 1.00 90.88 114 GLU A N 1
ATOM 875 C CA . GLU A 1 114 ? 9.765 0.214 6.263 1.00 90.88 114 GLU A CA 1
ATOM 876 C C . GLU A 1 114 ? 8.790 0.757 5.197 1.00 90.88 114 GLU A C 1
ATOM 878 O O . GLU A 1 114 ? 9.176 1.655 4.420 1.00 90.88 114 GLU A O 1
ATOM 883 N N . PRO A 1 115 ? 7.568 0.199 5.073 1.00 92.12 115 PRO A N 1
ATOM 884 C CA . PRO A 1 115 ? 6.639 0.504 3.994 1.00 92.12 115 PRO A CA 1
ATOM 885 C C . PRO A 1 115 ? 5.878 1.811 4.264 1.00 92.12 115 PRO A C 1
ATOM 887 O O . PRO A 1 115 ? 4.676 1.883 4.064 1.00 92.12 115 PRO A O 1
ATOM 890 N N . GLU A 1 116 ? 6.538 2.854 4.765 1.00 93.00 116 GLU A N 1
ATOM 891 C CA . GLU A 1 116 ? 5.859 4.126 5.011 1.00 93.00 116 GLU A CA 1
ATOM 892 C C . GLU A 1 116 ? 5.349 4.724 3.681 1.00 93.00 116 GLU A C 1
ATOM 894 O O . GLU A 1 116 ? 6.151 4.861 2.742 1.00 93.00 116 GLU A O 1
ATOM 899 N N . PRO A 1 117 ? 4.048 5.077 3.574 1.00 94.56 117 PRO A N 1
ATOM 900 C CA . PRO A 1 117 ? 3.481 5.575 2.327 1.00 94.56 117 PRO A CA 1
ATOM 901 C C . PRO A 1 117 ? 4.217 6.814 1.822 1.00 94.56 117 PRO A C 1
ATOM 903 O O . PRO A 1 117 ? 4.498 7.741 2.584 1.00 94.56 117 PRO A O 1
ATOM 906 N N . CYS A 1 118 ? 4.509 6.868 0.521 1.00 92.56 118 CYS A N 1
ATOM 907 C CA . CYS A 1 118 ? 5.096 8.067 -0.081 1.00 92.56 118 CYS A CA 1
ATOM 908 C C . CYS A 1 118 ? 4.098 9.239 -0.053 1.00 92.56 118 CYS A C 1
ATOM 910 O O . CYS A 1 118 ? 2.891 9.019 0.050 1.00 92.56 118 CYS A O 1
ATOM 912 N N . LYS A 1 119 ? 4.566 10.483 -0.236 1.00 92.69 119 LYS A N 1
ATOM 913 C CA . LYS A 1 119 ? 3.699 11.681 -0.213 1.00 92.69 119 LYS A CA 1
ATOM 914 C C . LYS A 1 119 ? 2.473 11.568 -1.128 1.00 92.69 119 LYS A C 1
ATOM 916 O O . LYS A 1 119 ? 1.384 11.982 -0.751 1.00 92.69 119 LYS A O 1
ATOM 921 N N . LEU A 1 120 ? 2.624 10.962 -2.309 1.00 93.94 120 LEU A N 1
ATOM 922 C CA . LEU A 1 120 ? 1.502 10.751 -3.226 1.00 93.94 120 LEU A CA 1
ATOM 923 C C . LEU A 1 120 ? 0.463 9.770 -2.659 1.00 93.94 120 LEU A C 1
ATOM 925 O O . LEU A 1 120 ? -0.733 10.042 -2.719 1.00 93.94 120 LEU A O 1
ATOM 929 N N . CYS A 1 121 ? 0.913 8.660 -2.069 1.00 96.44 121 CYS A N 1
ATOM 930 C CA . CYS A 1 121 ? 0.021 7.701 -1.419 1.00 96.44 121 CYS A CA 1
ATOM 931 C C . CYS A 1 121 ? -0.642 8.314 -0.184 1.00 96.44 121 CYS A C 1
ATOM 933 O O . CYS A 1 121 ? -1.835 8.116 0.003 1.00 96.44 121 CYS A O 1
ATOM 935 N N . GLN A 1 122 ? 0.078 9.113 0.611 1.00 96.62 122 GLN A N 1
ATOM 936 C CA . GLN A 1 122 ? -0.502 9.823 1.757 1.00 96.62 122 GLN A CA 1
ATOM 937 C C . GLN A 1 122 ? -1.651 10.745 1.322 1.00 96.62 122 GLN A C 1
ATOM 939 O O . GLN A 1 122 ? -2.731 10.679 1.903 1.00 96.62 122 GLN A O 1
ATOM 944 N N . ARG A 1 123 ? -1.471 11.528 0.246 1.00 96.19 123 ARG A N 1
ATOM 945 C CA . ARG A 1 123 ? -2.542 12.362 -0.336 1.00 96.19 123 ARG A CA 1
ATOM 946 C C . ARG A 1 123 ? -3.757 11.530 -0.751 1.00 96.19 123 ARG A C 1
ATOM 948 O O . ARG A 1 123 ? -4.885 11.905 -0.445 1.00 96.19 123 ARG A O 1
ATOM 955 N N . ALA A 1 124 ? -3.534 10.392 -1.411 1.00 97.88 124 ALA A N 1
ATOM 956 C CA . ALA A 1 124 ? -4.613 9.487 -1.806 1.00 97.88 124 ALA A CA 1
ATOM 957 C C . ALA A 1 124 ? -5.340 8.884 -0.591 1.00 97.88 124 ALA A C 1
ATOM 959 O O . ALA A 1 124 ? -6.565 8.848 -0.577 1.00 97.88 124 ALA A O 1
ATOM 960 N N . ILE A 1 125 ? -4.603 8.462 0.441 1.00 98.44 125 ILE A N 1
ATOM 961 C CA . ILE A 1 125 ? -5.146 7.895 1.685 1.00 98.44 125 ILE A CA 1
ATOM 962 C C . ILE A 1 125 ? -6.009 8.926 2.425 1.00 98.44 125 ILE A C 1
ATOM 964 O O . ILE A 1 125 ? -7.121 8.597 2.839 1.00 98.44 125 ILE A O 1
ATOM 968 N N . ILE A 1 126 ? -5.529 10.170 2.545 1.00 98.00 126 ILE A N 1
ATOM 969 C CA . ILE A 1 126 ? -6.269 11.276 3.170 1.00 98.00 126 ILE A CA 1
ATOM 970 C C . ILE A 1 126 ? -7.562 11.552 2.404 1.00 98.00 126 ILE A C 1
ATOM 972 O O . ILE A 1 126 ? -8.638 11.533 2.998 1.00 98.00 126 ILE A O 1
ATOM 976 N N . ASN A 1 127 ? -7.475 11.749 1.086 1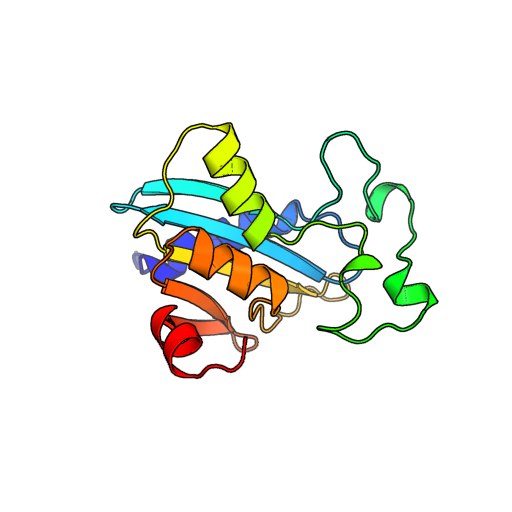.00 97.81 127 ASN A N 1
ATOM 977 C CA . ASN A 1 127 ? -8.643 12.058 0.257 1.00 97.81 127 ASN A CA 1
ATOM 978 C C . ASN A 1 127 ? -9.649 10.901 0.186 1.00 97.81 127 ASN A C 1
ATOM 980 O O . ASN A 1 127 ? -10.846 11.138 0.067 1.00 97.81 127 ASN A O 1
ATOM 984 N N . ALA A 1 128 ? -9.186 9.654 0.295 1.00 98.25 128 ALA A N 1
ATOM 985 C CA . ALA A 1 128 ? -10.053 8.482 0.382 1.00 98.25 128 ALA A CA 1
ATOM 986 C C . ALA A 1 128 ? -10.798 8.382 1.729 1.00 98.25 128 ALA A C 1
ATOM 988 O O . ALA A 1 128 ? -11.728 7.587 1.866 1.00 98.25 128 ALA A O 1
ATOM 989 N N . GLY A 1 129 ? -10.405 9.174 2.733 1.00 98.06 129 GLY A N 1
ATOM 990 C CA . GLY A 1 129 ? -11.055 9.214 4.039 1.00 98.06 129 GLY A CA 1
ATOM 991 C C . GLY A 1 129 ? -10.708 8.035 4.952 1.00 98.06 129 GLY A C 1
ATOM 992 O O . GLY A 1 129 ? -11.460 7.742 5.887 1.00 98.06 129 GLY A O 1
ATOM 993 N N . LEU A 1 130 ? -9.584 7.360 4.699 1.00 98.56 130 LEU A N 1
ATOM 994 C CA . LEU A 1 130 ? -9.026 6.355 5.606 1.00 98.56 130 LEU A CA 1
ATOM 995 C C . LEU A 1 130 ? -8.564 7.024 6.910 1.00 98.56 130 LEU A C 1
ATOM 997 O O . LEU A 1 130 ? -8.104 8.166 6.908 1.00 98.56 130 LEU A O 1
ATOM 1001 N N . LYS A 1 131 ? -8.688 6.321 8.039 1.00 98.44 131 LYS A N 1
ATOM 1002 C CA . LYS A 1 131 ? -8.391 6.883 9.371 1.00 98.44 131 LYS A CA 1
ATOM 1003 C C . LYS A 1 131 ? -7.057 6.436 9.939 1.00 98.44 131 LYS A C 1
ATOM 1005 O O . LYS A 1 131 ? -6.428 7.192 10.679 1.00 98.44 131 LYS A O 1
ATOM 1010 N N . LYS A 1 132 ? -6.620 5.229 9.590 1.00 98.31 132 LYS A N 1
ATOM 1011 C CA . LYS A 1 132 ? -5.395 4.627 10.118 1.00 98.31 132 LYS A CA 1
ATOM 1012 C C . LYS A 1 132 ? -4.612 3.926 9.022 1.00 98.31 132 LYS A C 1
ATOM 1014 O O . LYS A 1 132 ? -5.196 3.342 8.108 1.00 98.31 132 LYS A O 1
ATOM 1019 N N . VAL A 1 133 ? -3.294 3.948 9.173 1.00 98.56 133 VAL A N 1
ATOM 1020 C CA . VAL A 1 133 ? -2.366 3.088 8.444 1.00 98.56 133 VAL A CA 1
ATOM 1021 C C . VAL A 1 133 ? -1.622 2.234 9.459 1.00 98.56 133 VAL A C 1
ATOM 1023 O O . VAL A 1 133 ? -1.007 2.765 10.379 1.00 98.56 133 VAL A O 1
ATOM 1026 N N . VAL A 1 134 ? -1.693 0.918 9.308 1.00 98.62 134 VAL A N 1
ATOM 1027 C CA . VAL A 1 134 ? -0.996 -0.048 10.161 1.00 98.62 134 VAL A CA 1
ATOM 1028 C C . VAL A 1 134 ? 0.040 -0.752 9.305 1.00 98.62 134 VAL A C 1
ATOM 1030 O O . VAL A 1 134 ? -0.299 -1.310 8.263 1.00 98.62 134 VAL A O 1
ATOM 1033 N N . LEU A 1 135 ? 1.303 -0.724 9.714 1.00 97.69 135 LEU A N 1
ATOM 1034 C CA . LEU A 1 135 ? 2.391 -1.282 8.924 1.00 97.69 135 LEU A CA 1
ATOM 1035 C C . LEU A 1 135 ? 3.267 -2.252 9.704 1.00 97.69 135 LEU A C 1
ATOM 1037 O O . LEU A 1 135 ? 3.458 -2.103 10.911 1.00 97.69 135 LEU A O 1
ATOM 1041 N N . ARG A 1 136 ? 3.812 -3.234 8.980 1.00 97.44 136 ARG A N 1
ATOM 1042 C CA . ARG A 1 136 ? 4.903 -4.083 9.465 1.00 97.44 136 ARG A CA 1
ATOM 1043 C C . ARG A 1 136 ? 6.212 -3.302 9.338 1.00 97.44 136 ARG A C 1
ATOM 1045 O O . ARG A 1 136 ? 6.538 -2.854 8.240 1.00 97.44 136 ARG A O 1
ATOM 1052 N N . THR A 1 137 ? 6.929 -3.126 10.440 1.00 96.44 137 THR A N 1
ATOM 1053 C CA . THR A 1 137 ? 8.216 -2.418 10.473 1.00 96.44 137 THR A CA 1
ATOM 1054 C C . THR A 1 137 ? 9.360 -3.336 10.041 1.00 96.44 137 THR A C 1
ATOM 1056 O O . THR A 1 137 ? 9.220 -4.563 10.009 1.00 96.44 137 THR A O 1
ATOM 1059 N N . LYS A 1 138 ? 10.519 -2.751 9.724 1.00 94.75 138 LYS A N 1
ATOM 1060 C CA . LYS A 1 138 ? 11.716 -3.495 9.276 1.00 94.75 138 LYS A CA 1
ATOM 1061 C C . LYS A 1 138 ? 12.234 -4.544 10.277 1.00 94.75 138 LYS A C 1
ATOM 1063 O O . LYS A 1 138 ? 12.874 -5.509 9.879 1.00 94.75 138 LYS A O 1
ATOM 1068 N N . ASP A 1 139 ? 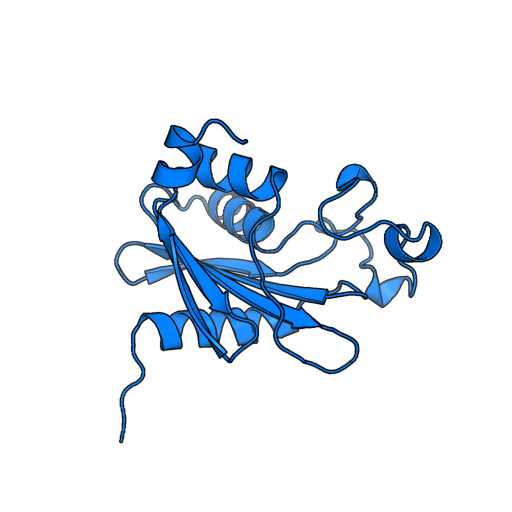11.967 -4.356 11.565 1.00 94.81 139 ASP A N 1
ATOM 1069 C CA . ASP A 1 139 ? 12.320 -5.251 12.674 1.00 94.81 139 ASP A CA 1
ATOM 1070 C C . ASP A 1 139 ? 11.212 -6.271 13.000 1.00 94.81 139 ASP A C 1
ATOM 1072 O O . ASP A 1 139 ? 11.320 -7.027 13.961 1.00 94.81 139 ASP A O 1
ATOM 1076 N N . GLY A 1 140 ? 10.143 -6.321 12.198 1.00 93.62 140 GLY A N 1
ATOM 1077 C CA . GLY A 1 140 ? 9.030 -7.258 12.370 1.00 93.62 140 GLY A CA 1
ATOM 1078 C C . GLY A 1 140 ? 7.932 -6.780 13.324 1.00 93.62 140 GLY A C 1
ATOM 1079 O O . GLY A 1 140 ? 6.912 -7.461 13.461 1.00 93.62 140 GLY A O 1
ATOM 1080 N N . GLY A 1 141 ? 8.092 -5.607 13.935 1.00 96.62 141 GLY A N 1
ATOM 1081 C CA . GLY A 1 141 ? 7.087 -4.960 14.775 1.00 96.62 141 GLY A CA 1
ATOM 1082 C C . GLY A 1 141 ? 5.896 -4.389 13.998 1.00 96.62 141 GLY A C 1
ATOM 1083 O O . GLY A 1 141 ? 5.787 -4.502 12.776 1.00 96.62 141 GLY A O 1
ATOM 1084 N N . ILE A 1 142 ? 4.967 -3.775 14.728 1.00 97.75 142 ILE A N 1
ATOM 1085 C CA . ILE A 1 142 ? 3.794 -3.105 14.160 1.00 97.75 142 ILE A CA 1
ATOM 1086 C C . ILE A 1 142 ? 3.864 -1.627 14.518 1.00 97.75 142 ILE A C 1
ATOM 1088 O O . ILE A 1 142 ? 4.025 -1.273 15.685 1.00 97.75 142 ILE A O 1
ATOM 1092 N N . ARG A 1 143 ? 3.682 -0.763 13.519 1.00 97.75 143 ARG A N 1
ATOM 1093 C CA . ARG A 1 143 ? 3.522 0.678 13.716 1.00 97.75 143 ARG A CA 1
ATOM 1094 C C . ARG A 1 143 ? 2.151 1.111 13.228 1.00 97.75 143 ARG A C 1
ATOM 1096 O O . ARG A 1 143 ? 1.730 0.762 12.127 1.00 97.75 143 ARG A O 1
ATOM 1103 N N . VAL A 1 144 ? 1.476 1.900 14.054 1.00 97.88 144 VAL A N 1
ATOM 1104 C CA . VAL A 1 144 ? 0.177 2.496 13.742 1.00 97.88 144 VAL A CA 1
ATOM 1105 C C . VAL A 1 144 ? 0.373 3.987 13.516 1.00 97.88 144 VAL A C 1
ATOM 1107 O O . VAL A 1 144 ? 1.016 4.665 14.313 1.00 97.88 144 VAL A O 1
ATOM 1110 N N . ILE A 1 145 ? -0.180 4.491 12.421 1.00 97.31 145 ILE A N 1
ATOM 1111 C CA . ILE A 1 145 ? -0.169 5.902 12.049 1.00 97.31 145 ILE A CA 1
ATOM 1112 C C . ILE A 1 145 ? -1.621 6.369 11.972 1.00 97.31 145 ILE A C 1
ATOM 1114 O O . ILE A 1 145 ? -2.421 5.784 11.234 1.00 97.31 145 ILE A O 1
ATOM 1118 N N . ASN A 1 146 ? -1.968 7.427 12.708 1.00 97.69 146 ASN A N 1
ATOM 1119 C CA . ASN A 1 146 ? -3.257 8.086 12.529 1.00 97.69 146 ASN A CA 1
ATOM 1120 C C . ASN A 1 146 ? -3.146 9.061 11.359 1.00 97.69 146 ASN A C 1
ATOM 1122 O O . ASN A 1 146 ? -2.269 9.921 11.325 1.00 97.69 146 ASN A O 1
ATOM 1126 N N . VAL A 1 147 ? -4.057 8.948 10.396 1.00 97.12 147 VAL A N 1
ATOM 1127 C CA . VAL A 1 147 ? -4.043 9.793 9.189 1.00 97.12 147 VAL A CA 1
ATOM 1128 C C . VAL A 1 147 ? -4.236 11.273 9.544 1.00 97.12 147 VAL A C 1
ATOM 1130 O O . VAL A 1 147 ? -3.735 12.155 8.852 1.00 97.12 147 VAL A O 1
ATOM 1133 N N . GLU A 1 148 ? -4.906 11.561 10.660 1.00 96.00 148 GLU A N 1
ATOM 1134 C CA . GLU A 1 148 ? -5.083 12.922 11.169 1.00 96.00 148 GLU A CA 1
ATOM 1135 C C . GLU A 1 148 ? -3.754 13.604 11.541 1.00 96.00 148 GLU A C 1
ATOM 1137 O O . GLU A 1 148 ? -3.625 14.816 11.368 1.00 96.00 148 GLU A O 1
ATOM 1142 N N . ASP A 1 149 ? -2.744 12.843 11.976 1.00 94.75 149 ASP A N 1
ATOM 1143 C CA . ASP A 1 149 ? -1.430 13.392 12.334 1.00 94.75 149 ASP A CA 1
ATOM 1144 C C . ASP A 1 149 ? -0.744 14.002 11.106 1.00 94.75 149 ASP A C 1
ATOM 1146 O O . ASP A 1 149 ? -0.109 15.055 11.185 1.00 94.75 149 ASP A O 1
ATOM 1150 N N . TRP A 1 150 ? -0.931 13.389 9.935 1.00 94.38 150 TRP A N 1
ATOM 1151 C CA . TRP A 1 150 ? -0.444 13.933 8.675 1.00 94.38 150 TRP A CA 1
ATOM 1152 C C . TRP A 1 1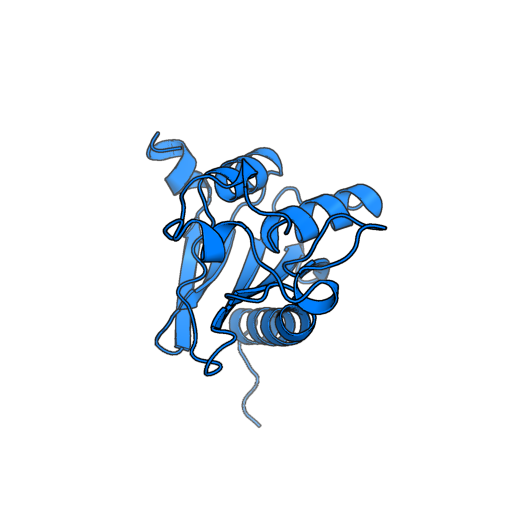50 ? -1.126 15.251 8.312 1.00 94.38 150 TRP A C 1
ATOM 1154 O O . TRP A 1 150 ? -0.438 16.210 7.960 1.00 94.38 150 TRP A O 1
ATOM 1164 N N . VAL A 1 151 ? -2.453 15.312 8.453 1.00 91.62 151 VAL A N 1
ATOM 1165 C CA . VAL A 1 151 ? -3.251 16.516 8.176 1.00 91.62 151 VAL A CA 1
ATOM 1166 C C . VAL A 1 151 ? -2.828 17.664 9.095 1.00 91.62 151 VAL A C 1
ATOM 1168 O O . VAL A 1 151 ? -2.562 18.763 8.616 1.00 91.62 151 VAL A O 1
ATOM 1171 N N . LYS A 1 152 ? -2.683 17.399 10.399 1.00 92.75 152 LYS A N 1
ATOM 1172 C CA . LYS A 1 152 ? -2.252 18.396 11.393 1.00 92.75 152 LYS A CA 1
ATOM 1173 C C . LYS A 1 152 ? -0.814 18.860 11.185 1.00 92.75 152 LYS A C 1
ATOM 1175 O O . LYS A 1 152 ? -0.505 20.015 11.450 1.00 92.75 152 LYS A O 1
ATOM 1180 N N . SER A 1 153 ? 0.069 17.977 10.713 1.00 89.25 153 SER A N 1
ATOM 1181 C CA . SER A 1 153 ? 1.481 18.318 10.514 1.00 89.25 153 SER A CA 1
ATOM 1182 C C . SER A 1 153 ? 1.722 19.346 9.402 1.00 89.25 153 SER A C 1
ATOM 1184 O O . SER A 1 153 ? 2.766 19.994 9.410 1.00 89.25 153 SER A O 1
ATOM 1186 N N . GLY A 1 154 ? 0.813 19.458 8.424 1.00 77.75 154 GLY A N 1
ATOM 1187 C CA . GLY A 1 154 ? 0.971 20.326 7.251 1.00 77.75 154 GLY A CA 1
ATOM 1188 C C . GLY A 1 154 ? 2.127 19.946 6.309 1.00 77.75 154 GLY A C 1
ATOM 1189 O O . GLY A 1 154 ? 2.485 20.733 5.440 1.00 77.75 154 GLY A O 1
ATOM 1190 N N . LYS A 1 155 ? 2.745 18.764 6.468 1.00 70.00 155 LYS A N 1
ATOM 1191 C CA . LYS A 1 155 ? 3.970 18.354 5.742 1.00 70.00 155 LYS A CA 1
ATOM 1192 C C . LYS A 1 155 ? 3.724 17.604 4.417 1.00 70.00 155 LYS A C 1
ATOM 1194 O O . LYS A 1 155 ? 4.674 17.046 3.852 1.00 70.00 155 LYS A O 1
ATOM 1199 N N . ILE A 1 156 ? 2.481 17.577 3.928 1.00 70.81 156 ILE A N 1
ATOM 1200 C CA . ILE A 1 156 ? 2.044 16.837 2.724 1.00 70.81 156 ILE A CA 1
ATOM 1201 C C . ILE A 1 156 ? 1.909 17.723 1.493 1.00 70.81 156 ILE A C 1
ATOM 1203 O O . ILE A 1 156 ? 1.398 18.848 1.621 1.00 70.81 156 ILE A O 1
#

Mean predicted aligned error: 3.04 Å

Foldseek 3Di:
DDDDDLLVVQLVVQVVQQVPAQDQWKKKKKFKDDPNDTQFIFIKFAPPPDDTCNRVVDQQCVVVVPDPLPDCVSGRIDHGLVRRLVRNVVVVHQSAQIEMEMWMATPPPRQTAAPPDHPVSLVVCVVSNYQWYWYQHRVRDIDIDGSVVVVVVVPD

Sequence (156 aa):
MNRPSKDDYYLNIAREVCKRGTCLRRRYGAVIVKDDQIISTGYVGAPRGTPNCIDLGVCKREELKIPKGERYELCRSVHAEMNAIINAARAGVSVLGGTLYLYGEEVKDGSLTEPEPCKLCQRAIINAGLKKVVLRTKDGGIRVINVEDWVKSGKI

Solvent-accessible surface area (backbone atoms only — not comparable to full-atom values): 8414 Å² total; per-residue (Å²): 136,84,80,74,53,70,67,57,50,48,34,53,50,6,45,60,42,15,72,72,24,31,45,76,65,47,24,23,4,16,29,33,34,45,96,94,34,82,70,27,54,14,34,18,26,34,56,89,97,51,82,31,33,63,78,68,74,56,52,67,41,64,79,69,66,54,61,88,89,51,71,66,88,57,48,71,50,43,49,12,62,53,37,17,53,52,47,16,59,76,70,73,45,84,52,62,71,14,36,38,25,30,23,29,26,35,58,89,78,62,46,52,29,72,60,71,72,44,70,69,44,47,53,50,42,55,76,50,37,36,45,34,40,37,32,38,34,54,88,70,48,80,46,80,41,56,46,62,58,53,65,73,64,66,81,115

Secondary structure (DSSP, 8-state):
-PPPPHHHHHHHHHHHHHTT---SSEEEEEEEEETTEEEEEEESBPPTTS--HHHHT--HHHHTTPPTTS-GGG--SBPHHHHHHHHHHHTT---TT-EEEEEEEETTT-PBP--PPPHHHHHHHHHTT--EEEEE-TTS-EEEEEHHHHHHHT--